Protein AF-A0A9P1EEI0-F1 (afdb_monomer)

Radius of gyration: 26.6 Å; Cα contacts (8 Å, |Δi|>4): 132; chains: 1; bounding box: 40×46×103 Å

Nearest PDB structures (foldseek):
  5kod-assembly1_A  TM=9.374E-01  e=2.666E-09  Arabidopsis thaliana
  5kod-assembly3_C  TM=9.471E-01  e=4.101E-09  Arabidopsis thaliana
  5kod-assembly2_B  TM=9.379E-01  e=3.626E-09  Arabidopsis thaliana
  7vka-assembly1_A  TM=9.488E-01  e=8.065E-09  Arabidopsis thaliana
  7vka-assembly2_B  TM=9.504E-01  e=1.097E-08  Arabidopsis thaliana

Secondary structure (DSSP, 8-state):
-------------HHHHHHHHHHHHHTHHHHHHHHHHHHHHHHTTSHHHHHHS--TT--SHHHHHHHSPP--HHHHHHHHHHHHHH---SSS-SS-EEEEEEEEEEETTEEEEEEEEHHHHHHHHHHHHHHHHHHTTTHHHHHHHHHSSS----PPPPP--

Organism: Cuscuta europaea (NCBI:txid41803)

Structure (mmCIF, N/CA/C/O backbone):
data_AF-A0A9P1EEI0-F1
#
_entry.id   AF-A0A9P1EEI0-F1
#
loop_
_atom_site.group_PDB
_atom_site.id
_atom_site.type_symbol
_atom_site.label_atom_id
_atom_site.label_alt_id
_atom_site.label_comp_id
_atom_site.label_asym_id
_atom_site.label_entity_id
_atom_site.label_seq_id
_atom_site.pdbx_PDB_ins_code
_atom_site.Cartn_x
_atom_site.Cartn_y
_atom_site.Cartn_z
_atom_site.occupancy
_atom_site.B_iso_or_equiv
_atom_site.auth_seq_id
_atom_site.auth_comp_id
_atom_site.auth_asym_id
_atom_site.auth_atom_id
_atom_site.pdbx_PDB_model_num
ATOM 1 N N . MET A 1 1 ? 23.169 25.741 35.918 1.00 37.62 1 MET A N 1
ATOM 2 C CA . MET A 1 1 ? 21.778 25.354 35.608 1.00 37.62 1 MET A CA 1
ATOM 3 C C . MET A 1 1 ? 21.751 24.707 34.231 1.00 37.62 1 MET A C 1
ATOM 5 O O . MET A 1 1 ? 21.728 25.419 33.239 1.00 37.62 1 MET A O 1
ATOM 9 N N . LEU A 1 2 ? 21.849 23.378 34.159 1.00 36.69 2 LEU A N 1
ATOM 10 C CA . LEU A 1 2 ? 21.590 22.645 32.918 1.00 36.69 2 LEU A CA 1
ATOM 11 C C . LEU A 1 2 ? 20.156 22.126 32.995 1.00 36.69 2 LEU A C 1
ATOM 13 O O . LEU A 1 2 ? 19.858 21.236 33.791 1.00 36.69 2 LEU A O 1
ATOM 17 N N . GLY A 1 3 ? 19.274 22.744 32.209 1.00 36.00 3 GLY A N 1
ATOM 18 C CA . GLY A 1 3 ? 17.897 22.304 32.039 1.00 36.00 3 GLY A CA 1
ATOM 19 C C . GLY A 1 3 ? 17.878 20.882 31.492 1.00 36.00 3 GLY A C 1
ATOM 20 O O . GLY A 1 3 ? 18.440 20.604 30.431 1.00 36.00 3 GLY A O 1
ATOM 21 N N . LYS A 1 4 ? 17.250 19.979 32.244 1.00 44.56 4 LYS A N 1
ATOM 22 C CA . LYS A 1 4 ? 16.905 18.646 31.767 1.00 44.56 4 LYS A CA 1
ATOM 23 C C . LYS A 1 4 ? 15.974 18.829 30.568 1.00 44.56 4 LYS A C 1
ATOM 25 O O . LYS A 1 4 ? 14.894 19.391 30.712 1.00 44.56 4 LYS A O 1
ATOM 30 N N . LYS A 1 5 ? 16.406 18.383 29.387 1.00 44.31 5 LYS A N 1
ATOM 31 C CA . LYS A 1 5 ? 15.491 18.123 28.276 1.00 44.31 5 LYS A CA 1
ATOM 32 C C . LYS A 1 5 ? 14.621 16.955 28.716 1.00 44.31 5 LYS A C 1
ATOM 34 O O . LYS A 1 5 ? 15.107 15.829 28.798 1.00 44.31 5 LYS A O 1
ATOM 39 N N . GLU A 1 6 ? 13.381 17.241 29.086 1.00 42.75 6 GLU A N 1
ATOM 40 C CA . GLU A 1 6 ? 12.391 16.200 29.307 1.00 42.75 6 GLU A CA 1
ATOM 41 C C . GLU A 1 6 ? 12.184 15.458 27.987 1.00 42.75 6 GLU A C 1
ATOM 43 O O . GLU A 1 6 ? 11.873 16.037 26.946 1.00 42.75 6 GLU A O 1
ATOM 48 N N . ASN A 1 7 ? 12.479 14.164 28.039 1.00 39.84 7 ASN A N 1
ATOM 49 C CA . ASN A 1 7 ? 12.256 13.211 26.972 1.00 39.84 7 ASN A CA 1
ATOM 50 C C . ASN A 1 7 ? 10.746 13.174 26.707 1.00 39.84 7 ASN A C 1
ATOM 52 O O . ASN A 1 7 ? 9.990 12.676 27.539 1.00 39.84 7 ASN A O 1
ATOM 56 N N . GLY A 1 8 ? 10.311 13.708 25.566 1.00 38.62 8 GLY A N 1
ATOM 57 C CA . GLY A 1 8 ? 8.928 13.636 25.101 1.00 38.62 8 GLY A CA 1
ATOM 58 C C . GLY A 1 8 ? 8.554 12.215 24.687 1.00 38.62 8 GLY A C 1
ATOM 59 O O . GLY A 1 8 ? 8.391 11.933 23.505 1.00 38.62 8 GLY A O 1
ATOM 60 N N . PHE A 1 9 ? 8.437 11.305 25.652 1.00 43.56 9 PHE A N 1
ATOM 61 C CA . PHE A 1 9 ? 7.646 10.098 25.475 1.00 43.56 9 PHE A CA 1
ATOM 62 C C . PHE A 1 9 ? 6.188 10.527 25.626 1.00 43.56 9 PHE A C 1
ATOM 64 O O . PHE A 1 9 ? 5.709 10.708 26.745 1.00 43.56 9 PHE A O 1
ATOM 71 N N . SER A 1 10 ? 5.502 10.785 24.508 1.00 57.31 10 SER A N 1
ATOM 72 C CA . SER A 1 10 ? 4.066 11.038 24.559 1.00 57.31 10 SER A CA 1
ATOM 73 C C . SER A 1 10 ? 3.391 9.809 25.162 1.00 57.31 10 SER A C 1
ATOM 75 O O . SER A 1 10 ? 3.551 8.682 24.688 1.00 57.31 10 SER A O 1
ATOM 77 N N . THR A 1 11 ? 2.678 10.013 26.263 1.00 66.12 11 THR A N 1
ATOM 78 C CA . THR A 1 11 ? 1.865 8.970 26.878 1.00 66.12 11 THR A CA 1
ATOM 79 C C . THR A 1 11 ? 0.850 8.482 25.849 1.00 66.12 11 THR A C 1
ATOM 81 O O . THR A 1 11 ? 0.107 9.281 25.283 1.00 66.12 11 THR A O 1
ATOM 84 N N . LEU A 1 12 ? 0.842 7.175 25.571 1.00 76.31 12 LEU A N 1
ATOM 85 C CA . LEU A 1 12 ? -0.146 6.565 24.684 1.00 76.31 12 LEU A CA 1
ATOM 86 C C . LEU A 1 12 ? -1.536 6.732 25.304 1.00 76.31 12 LEU A C 1
ATOM 88 O O . LEU A 1 12 ? -1.821 6.123 26.334 1.00 76.31 12 LEU A O 1
ATOM 92 N N . ASN A 1 13 ? -2.392 7.527 24.668 1.00 88.81 13 ASN A N 1
ATOM 93 C CA . ASN A 1 13 ? -3.792 7.635 25.050 1.00 88.81 13 ASN A CA 1
ATOM 94 C C . ASN A 1 13 ? -4.570 6.439 24.481 1.00 88.81 13 ASN A C 1
ATOM 96 O O . ASN A 1 13 ? -4.882 6.389 23.294 1.00 88.81 13 ASN A O 1
ATOM 100 N N . GLN A 1 14 ? -4.815 5.432 25.320 1.00 91.25 14 GLN A N 1
ATOM 101 C CA . GLN A 1 14 ? -5.461 4.186 24.901 1.00 91.25 14 GLN A CA 1
ATOM 102 C C . GLN A 1 14 ? -6.914 4.396 24.464 1.00 91.25 14 GLN A C 1
ATOM 104 O O . GLN A 1 14 ? -7.347 3.743 23.517 1.00 91.25 14 GLN A O 1
ATOM 109 N N . GLU A 1 15 ? -7.644 5.294 25.131 1.00 92.50 15 GLU A N 1
ATOM 110 C CA . GLU A 1 15 ? -9.048 5.588 24.824 1.00 92.50 15 GLU A CA 1
ATOM 111 C C . GLU A 1 15 ? -9.173 6.222 23.441 1.00 92.50 15 GLU A C 1
ATOM 113 O O . GLU A 1 15 ? -9.912 5.709 22.609 1.00 92.50 15 GLU A O 1
ATOM 118 N N . GLU A 1 16 ? -8.352 7.231 23.144 1.00 93.56 16 GLU A N 1
ATOM 119 C CA . GLU A 1 16 ? -8.313 7.886 21.829 1.00 93.56 16 GLU A CA 1
ATOM 120 C C . GLU A 1 16 ? -7.975 6.902 20.699 1.00 93.56 16 GLU A C 1
ATOM 122 O O . GLU A 1 16 ? -8.619 6.908 19.653 1.00 93.56 16 GLU A O 1
ATOM 127 N N . ILE A 1 17 ? -7.014 5.995 20.916 1.00 94.94 17 ILE A N 1
ATOM 128 C CA . ILE A 1 17 ? -6.659 4.964 19.927 1.00 94.94 17 ILE A CA 1
ATOM 129 C C . ILE A 1 17 ? -7.832 3.999 19.682 1.00 94.94 17 ILE A C 1
ATOM 131 O O . ILE A 1 17 ? -8.068 3.586 18.543 1.00 94.94 17 ILE A O 1
ATOM 135 N N . ILE A 1 18 ? -8.545 3.599 20.741 1.00 95.06 18 ILE A N 1
ATOM 136 C CA . ILE A 1 18 ? -9.724 2.731 20.630 1.00 95.06 18 ILE A CA 1
ATOM 137 C C . ILE A 1 18 ? -10.837 3.470 19.886 1.00 95.06 18 ILE A C 1
ATOM 139 O O . ILE A 1 18 ? -11.397 2.911 18.948 1.00 95.06 18 ILE A O 1
ATOM 143 N N . GLU A 1 19 ? -11.123 4.719 20.250 1.00 95.25 19 GLU A N 1
ATOM 144 C CA . GLU A 1 19 ? -12.134 5.551 19.594 1.00 95.25 19 GLU A CA 1
ATOM 145 C C . GLU A 1 19 ? -11.831 5.774 18.110 1.00 95.25 19 GLU A C 1
ATOM 147 O O . GLU A 1 19 ? -12.734 5.644 17.278 1.00 95.25 19 GLU A O 1
ATOM 152 N N . GLU A 1 20 ? -10.570 6.045 17.756 1.00 94.88 20 GLU A N 1
ATOM 153 C CA . GLU A 1 20 ? -10.127 6.157 16.366 1.00 94.88 20 GLU A CA 1
ATOM 154 C C . GLU A 1 20 ? -10.369 4.844 15.612 1.00 94.88 20 GLU A C 1
ATOM 156 O O . GLU A 1 20 ? -10.989 4.847 14.547 1.00 94.88 20 GLU A O 1
ATOM 161 N N . PHE A 1 21 ? -9.947 3.706 16.176 1.00 95.56 21 PHE A N 1
ATOM 162 C CA . PHE A 1 21 ? -10.160 2.397 15.560 1.00 95.56 21 PHE A CA 1
ATOM 163 C C . PHE A 1 21 ? -11.653 2.091 15.364 1.00 95.56 21 PHE A C 1
ATOM 165 O O . PHE A 1 21 ? -12.066 1.735 14.261 1.00 95.56 21 PHE A O 1
ATOM 172 N N . GLU A 1 22 ? -12.474 2.276 16.399 1.00 95.81 22 GLU A N 1
ATOM 173 C CA . GLU A 1 22 ? -13.925 2.068 16.339 1.00 95.81 22 GLU A CA 1
ATOM 174 C C . GLU A 1 22 ? -14.558 2.960 15.266 1.00 95.81 22 GLU A C 1
ATOM 176 O O . GLU A 1 22 ? -15.313 2.480 14.419 1.00 95.81 22 GLU A O 1
ATOM 181 N N . SER A 1 23 ? -14.197 4.247 15.235 1.00 94.44 23 SER A N 1
ATOM 182 C CA . SER A 1 23 ? -14.666 5.204 14.228 1.00 94.44 23 SER A CA 1
ATOM 183 C C . SER A 1 23 ? -14.354 4.748 12.800 1.00 94.44 23 SER A C 1
ATOM 185 O O . SER A 1 23 ? -15.243 4.755 11.945 1.00 94.44 23 SER A O 1
ATOM 187 N N . LEU A 1 24 ? -13.128 4.275 12.548 1.00 94.00 24 LEU A N 1
ATOM 188 C CA . LEU A 1 24 ? -12.721 3.745 11.243 1.00 94.00 24 LEU A CA 1
ATOM 189 C C . LEU A 1 24 ? -13.501 2.482 10.847 1.00 94.00 24 LEU A C 1
ATOM 191 O O . LEU A 1 24 ? -13.739 2.259 9.661 1.00 94.00 24 LEU A O 1
ATOM 195 N N . THR A 1 25 ? -13.915 1.660 11.814 1.00 95.56 25 THR A N 1
ATOM 196 C CA . THR A 1 25 ? -14.650 0.412 11.541 1.00 95.56 25 THR A CA 1
ATOM 197 C C . THR A 1 25 ? -16.161 0.582 11.372 1.00 95.56 25 THR A C 1
ATOM 199 O O . THR A 1 25 ? -16.793 -0.291 10.778 1.00 95.56 25 THR A O 1
ATOM 202 N N . LYS A 1 26 ? -16.748 1.703 11.820 1.00 97.00 26 LYS A N 1
ATOM 203 C CA . LYS A 1 26 ? -18.197 1.975 11.696 1.00 97.00 26 LYS A CA 1
ATOM 204 C C . LYS A 1 26 ? -18.683 2.056 10.249 1.00 97.00 26 LYS A C 1
ATOM 206 O O . LYS A 1 26 ? -19.820 1.689 9.973 1.00 97.00 26 LYS A O 1
ATOM 211 N N . ASP A 1 27 ? -17.838 2.542 9.343 1.00 96.12 27 ASP A N 1
ATOM 212 C CA . ASP A 1 27 ? -18.148 2.659 7.917 1.00 96.12 27 ASP A CA 1
ATOM 213 C C . ASP A 1 27 ? -16.917 2.318 7.072 1.00 96.12 27 ASP A C 1
ATOM 215 O O . ASP A 1 27 ? -16.219 3.178 6.529 1.00 96.12 27 ASP A O 1
ATOM 219 N N . ALA A 1 28 ? -16.636 1.018 6.983 1.00 95.88 28 ALA A N 1
ATOM 220 C CA . ALA A 1 28 ? -15.505 0.514 6.217 1.00 95.88 28 ALA A CA 1
ATOM 221 C C . ALA A 1 28 ? -15.625 0.819 4.713 1.00 95.88 28 ALA A C 1
ATOM 223 O O . ALA A 1 28 ? -14.601 0.979 4.051 1.00 95.88 28 ALA A O 1
ATOM 224 N N . GLY A 1 29 ? -16.847 0.914 4.172 1.00 96.12 29 GLY A N 1
ATOM 225 C CA . GLY A 1 29 ? -17.082 1.204 2.756 1.00 96.12 29 GLY A CA 1
ATOM 226 C C . GLY A 1 29 ? -16.565 2.588 2.382 1.00 96.12 29 GLY A C 1
ATOM 227 O O . GLY A 1 29 ? -15.675 2.707 1.538 1.00 96.12 29 GLY A O 1
ATOM 228 N N . ARG A 1 30 ? -17.035 3.620 3.094 1.00 96.38 30 ARG A N 1
ATOM 229 C CA . ARG A 1 30 ? -16.577 5.001 2.896 1.00 96.38 30 ARG A CA 1
ATOM 230 C C . ARG A 1 30 ? -15.068 5.138 3.098 1.00 96.38 30 ARG A C 1
ATOM 232 O O . ARG A 1 30 ? -14.391 5.766 2.287 1.00 96.38 30 ARG A O 1
ATOM 239 N N . VAL A 1 31 ? -14.522 4.522 4.151 1.00 96.31 31 VAL A N 1
ATOM 240 C CA . VAL A 1 31 ? -13.079 4.575 4.445 1.00 96.31 31 VAL A CA 1
ATOM 241 C C . VAL A 1 31 ? -12.251 3.954 3.313 1.00 96.31 31 VAL A C 1
ATOM 243 O O . VAL A 1 31 ? -11.230 4.519 2.920 1.00 96.31 31 VAL A O 1
ATOM 246 N N . GLN A 1 32 ? -12.676 2.819 2.749 1.00 97.06 32 GLN A N 1
ATOM 247 C CA . GLN A 1 32 ? -11.966 2.184 1.633 1.00 97.06 32 GLN A CA 1
ATOM 248 C C . GLN A 1 32 ? -12.018 3.026 0.352 1.00 97.06 32 GLN A C 1
ATOM 250 O O . GLN A 1 32 ? -11.005 3.134 -0.341 1.00 97.06 32 GLN A O 1
ATOM 255 N N . GLU A 1 33 ? -13.151 3.667 0.052 1.00 97.25 33 GLU A N 1
ATOM 256 C CA . GLU A 1 33 ? -13.270 4.574 -1.097 1.00 97.25 33 GLU A CA 1
ATOM 257 C C . GLU A 1 33 ? -12.344 5.793 -0.969 1.00 97.25 33 GLU A C 1
ATOM 259 O O . GLU A 1 33 ? -11.631 6.142 -1.916 1.00 97.25 33 GLU A O 1
ATOM 264 N N . GLU A 1 34 ? -12.289 6.407 0.216 1.00 96.81 34 GLU A N 1
ATOM 265 C CA . GLU A 1 34 ? -11.384 7.524 0.512 1.00 96.81 34 GLU A CA 1
ATOM 266 C C . GLU A 1 34 ? -9.911 7.110 0.390 1.00 96.81 34 GLU A C 1
ATOM 268 O O . GLU A 1 34 ? -9.106 7.829 -0.214 1.00 96.81 34 GLU A O 1
ATOM 273 N N . ILE A 1 35 ? -9.554 5.929 0.910 1.00 96.69 35 ILE A N 1
ATOM 274 C CA . ILE A 1 35 ? -8.200 5.376 0.808 1.00 96.69 35 ILE A CA 1
ATOM 275 C C . ILE A 1 35 ? -7.826 5.119 -0.651 1.00 96.69 35 ILE A C 1
ATOM 277 O O . ILE A 1 35 ? -6.739 5.526 -1.067 1.00 96.69 35 ILE A O 1
ATOM 281 N N . LEU A 1 36 ? -8.700 4.486 -1.439 1.00 98.25 36 LEU A N 1
ATOM 282 C CA . LEU A 1 36 ? -8.443 4.230 -2.855 1.00 98.25 36 LEU A CA 1
ATOM 283 C C . LEU A 1 36 ? -8.208 5.540 -3.607 1.00 98.25 36 LEU A C 1
ATOM 285 O O . LEU A 1 36 ? -7.190 5.688 -4.284 1.00 98.25 36 LEU A O 1
ATOM 289 N N . LYS A 1 37 ? -9.107 6.515 -3.441 1.00 98.19 37 LYS A N 1
ATOM 290 C CA . LYS A 1 37 ? -8.993 7.823 -4.092 1.00 98.19 37 LYS A CA 1
ATOM 291 C C . LYS A 1 37 ? -7.681 8.515 -3.731 1.00 98.19 37 LYS A C 1
ATOM 293 O O . LYS A 1 37 ? -7.008 9.050 -4.612 1.00 98.19 37 LYS A O 1
ATOM 298 N N . ARG A 1 38 ? -7.285 8.469 -2.455 1.00 97.69 38 ARG A N 1
ATOM 299 C CA . ARG A 1 38 ? -6.004 9.007 -1.981 1.00 97.69 38 ARG A CA 1
ATOM 300 C C . ARG A 1 38 ? -4.814 8.291 -2.623 1.00 97.69 38 ARG A C 1
ATOM 302 O O . ARG A 1 38 ? -3.929 8.967 -3.135 1.00 97.69 38 ARG A O 1
ATOM 309 N N . ILE A 1 39 ? -4.803 6.955 -2.637 1.00 97.38 39 ILE A N 1
ATOM 310 C CA . ILE A 1 39 ? -3.733 6.160 -3.261 1.00 97.38 39 ILE A CA 1
ATOM 311 C C . ILE A 1 39 ? -3.596 6.533 -4.737 1.00 97.38 39 ILE A C 1
ATOM 313 O O . ILE A 1 39 ? -2.491 6.814 -5.194 1.00 97.38 39 ILE A O 1
ATOM 317 N N . LEU A 1 40 ? -4.698 6.578 -5.485 1.00 97.94 40 LEU A N 1
ATOM 318 C CA . LEU A 1 40 ? -4.655 6.908 -6.908 1.00 97.94 40 LEU A CA 1
ATOM 319 C C . LEU A 1 40 ? -4.208 8.352 -7.139 1.00 97.94 40 LEU A C 1
ATOM 321 O O . LEU A 1 40 ? -3.381 8.591 -8.011 1.00 97.94 40 LEU A O 1
ATOM 325 N N . GLN A 1 41 ? -4.685 9.303 -6.334 1.00 97.69 41 GLN A N 1
ATOM 326 C CA . GLN A 1 41 ? -4.295 10.707 -6.452 1.00 97.69 41 GLN A CA 1
ATOM 327 C C . GLN A 1 41 ? -2.806 10.926 -6.165 1.00 97.69 41 GLN A C 1
ATOM 329 O O . GLN A 1 41 ? -2.147 11.650 -6.910 1.00 97.69 41 GLN A O 1
ATOM 334 N N . GLU A 1 42 ? -2.277 10.316 -5.102 1.00 96.81 42 GLU A N 1
ATOM 335 C CA . GLU A 1 42 ? -0.862 10.425 -4.729 1.00 96.81 42 GLU A CA 1
ATOM 336 C C . GLU A 1 42 ? 0.046 9.764 -5.778 1.00 96.81 42 GLU A C 1
ATOM 338 O O . GLU A 1 42 ? 1.134 10.262 -6.051 1.00 96.81 42 GLU A O 1
ATOM 343 N N . ASN A 1 43 ? -0.405 8.671 -6.402 1.00 96.75 43 ASN A N 1
ATOM 344 C CA . ASN A 1 43 ? 0.424 7.848 -7.284 1.00 96.75 43 ASN A CA 1
ATOM 345 C C . ASN A 1 43 ? 0.135 8.038 -8.780 1.00 96.75 43 ASN A C 1
ATOM 347 O O . ASN A 1 43 ? 0.741 7.352 -9.602 1.00 96.75 43 ASN A O 1
ATOM 351 N N . LYS A 1 44 ? -0.755 8.956 -9.170 1.00 95.88 44 LYS A N 1
ATOM 352 C CA . LYS A 1 44 ? -1.200 9.124 -10.569 1.00 95.88 44 LYS A CA 1
ATOM 353 C C . LYS A 1 44 ? -0.065 9.350 -11.575 1.00 95.88 44 LYS A C 1
ATOM 355 O O . LYS A 1 44 ? -0.214 8.985 -12.735 1.00 95.88 44 LYS A O 1
ATOM 360 N N . GLU A 1 45 ? 1.056 9.920 -11.129 1.00 94.81 45 GLU A N 1
ATOM 361 C CA . GLU A 1 45 ? 2.228 10.210 -11.968 1.00 94.81 45 GLU A CA 1
ATOM 362 C C . GLU A 1 45 ? 3.276 9.090 -11.983 1.00 94.81 45 GLU A C 1
ATOM 364 O O . GLU A 1 45 ? 4.284 9.197 -12.682 1.00 94.81 45 GLU A O 1
ATOM 369 N N . THR A 1 46 ? 3.054 8.016 -11.225 1.00 96.06 46 THR A N 1
ATOM 370 C CA . THR A 1 46 ? 3.976 6.880 -11.185 1.00 96.06 46 THR A CA 1
ATOM 371 C C . THR A 1 46 ? 4.015 6.152 -12.522 1.00 96.06 4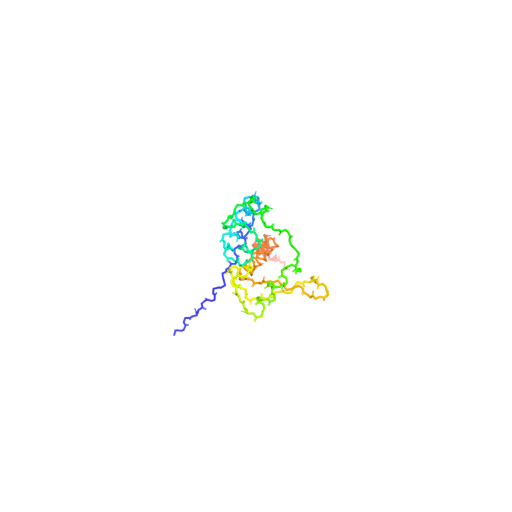6 THR A C 1
ATOM 373 O O . THR A 1 46 ? 3.018 6.089 -13.250 1.00 96.06 46 THR A O 1
ATOM 376 N N . GLU A 1 47 ? 5.174 5.579 -12.844 1.00 95.06 47 GLU A N 1
ATOM 377 C CA . GLU A 1 47 ? 5.382 4.851 -14.097 1.00 95.06 47 GLU A CA 1
ATOM 378 C C . GLU A 1 47 ? 4.318 3.771 -14.311 1.00 95.06 47 GLU A C 1
ATOM 380 O O . GLU A 1 47 ? 3.735 3.682 -15.392 1.00 95.06 47 GLU A O 1
ATOM 385 N N . TYR A 1 48 ? 4.027 2.987 -13.271 1.00 96.38 48 TYR A N 1
ATOM 386 C CA . TYR A 1 48 ? 3.070 1.893 -13.351 1.00 96.38 48 TYR A CA 1
ATOM 387 C C . TYR A 1 48 ? 1.657 2.388 -13.685 1.00 96.38 48 TYR A C 1
ATOM 389 O O . TYR A 1 48 ? 1.075 1.943 -14.676 1.00 96.38 48 TYR A O 1
ATOM 397 N N . LEU A 1 49 ? 1.122 3.366 -12.943 1.00 96.44 49 LEU A N 1
ATOM 398 C CA . LEU A 1 49 ? -0.236 3.857 -13.205 1.00 96.44 49 LEU A CA 1
ATOM 399 C C . LEU A 1 49 ? -0.348 4.576 -14.556 1.00 96.44 49 LEU A C 1
ATOM 401 O O . LEU A 1 49 ? -1.344 4.392 -15.261 1.00 96.44 49 LEU A O 1
ATOM 405 N N . ARG A 1 50 ? 0.673 5.346 -14.953 1.00 94.38 50 ARG A N 1
ATOM 406 C CA . ARG A 1 50 ? 0.673 6.067 -16.235 1.00 94.38 50 ARG A CA 1
ATOM 407 C C . ARG A 1 50 ? 0.804 5.152 -17.441 1.00 94.38 50 ARG A C 1
ATOM 409 O O . ARG A 1 50 ? 0.130 5.372 -18.441 1.00 94.38 50 ARG A O 1
ATOM 416 N N . GLN A 1 51 ? 1.705 4.175 -17.379 1.00 92.00 51 GLN A N 1
ATOM 417 C CA . GLN A 1 51 ? 2.073 3.382 -18.551 1.00 92.00 51 GLN A CA 1
ATOM 418 C C . GLN A 1 51 ? 1.314 2.060 -18.649 1.00 92.00 51 GLN A C 1
ATOM 420 O O . GLN A 1 51 ? 1.177 1.534 -19.751 1.00 92.00 51 GLN A O 1
ATOM 425 N N . LYS A 1 52 ? 0.847 1.494 -17.526 1.00 94.06 52 LYS A N 1
ATOM 426 C CA . LYS A 1 52 ? 0.199 0.171 -17.506 1.00 94.06 52 LYS A CA 1
ATOM 427 C C . LYS A 1 52 ? -1.296 0.209 -17.240 1.00 94.06 52 LYS A C 1
ATOM 429 O O . LYS A 1 52 ? -2.000 -0.648 -17.759 1.00 94.06 52 LYS A O 1
ATOM 434 N N . CYS A 1 53 ? -1.782 1.174 -16.466 1.00 93.69 53 CYS A N 1
ATOM 435 C CA . CYS A 1 53 ? -3.151 1.123 -15.958 1.00 93.69 53 CYS A CA 1
ATOM 436 C C . CYS A 1 53 ? -4.162 1.985 -16.715 1.00 93.69 53 CYS A C 1
ATOM 438 O O . CYS A 1 53 ? -5.309 1.997 -16.309 1.00 93.69 53 CYS A O 1
ATOM 440 N N . GLY A 1 54 ? -3.790 2.762 -17.740 1.00 92.94 54 GLY A N 1
ATOM 441 C CA . GLY A 1 54 ? -4.753 3.534 -18.555 1.00 92.94 54 GLY A CA 1
ATOM 442 C C . GLY A 1 54 ? -5.690 4.477 -17.773 1.00 92.94 54 GLY A C 1
ATOM 443 O O . GLY A 1 54 ? -6.754 4.868 -18.264 1.00 92.94 54 GLY A O 1
ATOM 444 N N . LEU A 1 55 ? -5.326 4.842 -16.539 1.00 95.00 55 LEU A N 1
ATOM 445 C CA . LEU A 1 55 ? -6.171 5.657 -15.666 1.00 95.00 55 LEU A CA 1
ATOM 446 C C . LEU A 1 55 ? -6.256 7.103 -16.149 1.00 95.00 55 LEU A C 1
ATOM 448 O O . LEU A 1 55 ? -7.278 7.749 -15.931 1.00 95.00 55 LEU A O 1
ATOM 452 N N . ASN A 1 56 ? -5.219 7.606 -16.825 1.00 92.81 56 ASN A N 1
ATOM 453 C CA . ASN A 1 56 ? -5.147 8.982 -17.329 1.00 92.81 56 ASN A CA 1
ATOM 454 C C . ASN A 1 56 ? -5.473 10.026 -16.241 1.00 92.81 56 ASN A C 1
ATOM 456 O O . ASN A 1 56 ? -6.191 10.991 -16.482 1.00 92.81 56 ASN A O 1
ATOM 460 N N . GLY A 1 57 ? -4.988 9.796 -15.016 1.00 92.56 57 GLY A N 1
ATOM 461 C CA . GLY A 1 57 ? -5.216 10.678 -13.868 1.00 92.56 57 GLY A CA 1
ATOM 462 C C . GLY A 1 57 ? -6.574 10.529 -13.173 1.00 92.56 57 GLY A C 1
ATOM 463 O O . GLY A 1 57 ? -6.812 11.231 -12.193 1.00 92.56 57 GLY A O 1
ATOM 464 N N . ARG A 1 58 ? -7.452 9.625 -13.630 1.00 96.50 58 ARG A N 1
ATOM 465 C CA . ARG A 1 58 ? -8.711 9.300 -12.940 1.00 96.50 58 ARG A CA 1
ATOM 466 C C . ARG A 1 58 ? -8.444 8.586 -11.617 1.00 96.50 58 ARG A C 1
ATOM 468 O O . ARG A 1 58 ? -7.525 7.774 -11.513 1.00 96.50 58 ARG A O 1
ATOM 475 N N . THR A 1 59 ? -9.263 8.895 -10.617 1.00 96.94 59 THR A N 1
ATOM 476 C CA . THR A 1 59 ? -9.109 8.416 -9.231 1.00 96.94 59 THR A CA 1
ATOM 477 C C . THR A 1 59 ? -10.395 7.827 -8.652 1.00 96.94 59 THR A C 1
ATOM 479 O O . THR A 1 59 ? -10.458 7.539 -7.459 1.00 96.94 59 THR A O 1
ATOM 482 N N . ASP A 1 60 ? -11.425 7.650 -9.481 1.00 96.06 60 ASP A N 1
ATOM 483 C CA . ASP A 1 60 ? -12.690 7.029 -9.100 1.00 96.06 60 ASP A CA 1
ATOM 484 C C . ASP A 1 60 ? -12.623 5.494 -9.135 1.00 96.06 60 ASP A C 1
ATOM 486 O O . ASP A 1 60 ? -11.850 4.885 -9.881 1.00 96.06 60 ASP A O 1
ATOM 490 N N . LEU A 1 61 ? -13.475 4.875 -8.314 1.00 96.62 61 LEU A N 1
ATOM 491 C CA . LEU A 1 61 ? -13.562 3.425 -8.142 1.00 96.62 61 LEU A CA 1
ATOM 492 C C . LEU A 1 61 ? -13.869 2.685 -9.450 1.00 96.62 61 LEU A C 1
ATOM 494 O O . LEU A 1 61 ? -13.303 1.623 -9.707 1.00 96.62 61 LEU A O 1
ATOM 498 N N . GLU A 1 62 ? -14.756 3.231 -10.277 1.00 97.50 62 GLU A N 1
ATOM 499 C CA . GLU A 1 62 ? -15.209 2.562 -11.497 1.00 97.50 62 GLU A CA 1
ATOM 500 C C . GLU A 1 62 ? -14.100 2.529 -12.553 1.00 97.50 62 GLU A C 1
ATOM 502 O O . GLU A 1 62 ? -13.802 1.475 -13.118 1.00 97.50 62 GLU A O 1
ATOM 507 N N . SER A 1 63 ? -13.381 3.639 -12.731 1.00 97.62 63 SER A N 1
ATOM 508 C CA . SER A 1 63 ? -12.184 3.676 -13.571 1.00 97.62 63 SER A CA 1
ATOM 509 C C . SER A 1 63 ? -11.086 2.751 -13.044 1.00 97.62 63 SER A C 1
ATOM 511 O O . SER A 1 63 ? -10.445 2.067 -13.841 1.00 97.62 63 SER A O 1
ATOM 513 N N . PHE A 1 64 ? -10.887 2.675 -11.723 1.00 98.00 64 PHE A N 1
ATOM 514 C CA . PHE A 1 64 ? -9.928 1.747 -11.117 1.00 98.00 64 PHE A CA 1
ATOM 515 C C . PHE A 1 64 ? -10.231 0.289 -11.473 1.00 98.00 64 PHE A C 1
ATOM 517 O O . PHE A 1 64 ? -9.352 -0.397 -11.993 1.00 98.00 64 PHE A O 1
ATOM 524 N N . LYS A 1 65 ? -11.475 -0.162 -11.260 1.00 97.38 65 LYS A N 1
ATOM 525 C CA . LYS A 1 65 ? -11.899 -1.545 -11.538 1.00 97.38 65 LYS A CA 1
ATOM 526 C C . LYS A 1 65 ? -11.726 -1.938 -13.004 1.00 97.38 65 LYS A C 1
ATOM 528 O O . LYS A 1 65 ? -11.396 -3.084 -13.287 1.00 97.38 65 LYS A O 1
ATOM 533 N N . VAL A 1 66 ? -11.9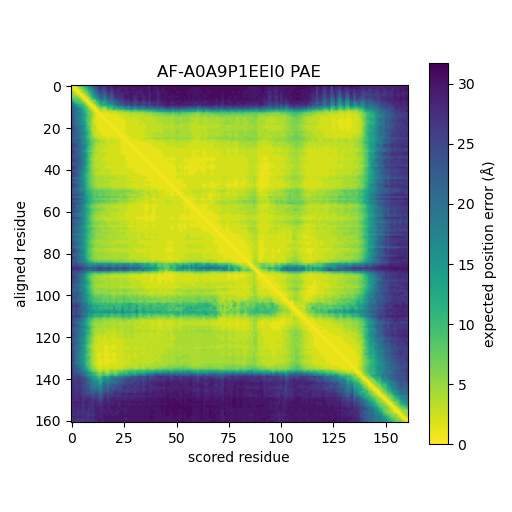81 -1.009 -13.925 1.00 97.44 66 VAL A N 1
ATOM 534 C CA . VAL A 1 66 ? -11.892 -1.276 -15.368 1.00 97.44 66 VAL A CA 1
ATOM 535 C C . VAL A 1 66 ? -10.447 -1.246 -15.864 1.00 97.44 66 VAL A C 1
ATOM 537 O O . VAL A 1 66 ? -10.090 -2.024 -16.745 1.00 97.44 66 VAL A O 1
ATOM 540 N N . CYS A 1 67 ? -9.621 -0.338 -15.341 1.00 97.44 67 CYS A N 1
ATOM 541 C CA . CYS A 1 67 ? -8.345 -0.008 -15.974 1.00 97.44 67 CYS A CA 1
ATOM 542 C C . CYS A 1 67 ? -7.121 -0.626 -15.268 1.00 97.44 67 CYS A C 1
ATOM 544 O O . CYS A 1 67 ? -6.105 -0.874 -15.919 1.00 97.44 67 CYS A O 1
ATOM 546 N N . VAL A 1 68 ? -7.188 -0.895 -13.957 1.00 97.25 68 VAL A N 1
ATOM 547 C CA . VAL A 1 68 ? -6.068 -1.490 -13.207 1.00 97.25 68 VAL A CA 1
ATOM 548 C C . VAL A 1 68 ? -6.172 -3.020 -13.232 1.00 97.25 68 VAL A C 1
ATOM 550 O O . VAL A 1 68 ? -7.123 -3.570 -12.677 1.00 97.25 68 VAL A O 1
ATOM 553 N N . PRO A 1 69 ? -5.209 -3.739 -13.839 1.00 96.75 69 PRO A N 1
ATOM 554 C CA . PRO A 1 69 ? -5.261 -5.194 -13.903 1.00 96.75 69 PRO A CA 1
ATOM 555 C C . PRO A 1 69 ? -4.974 -5.830 -12.538 1.00 96.75 69 PRO A C 1
ATOM 557 O O . PRO A 1 69 ? -4.161 -5.336 -11.755 1.00 96.75 69 PRO A O 1
ATOM 560 N N . LEU A 1 70 ? -5.584 -6.990 -12.288 1.00 96.88 70 LEU A N 1
ATOM 561 C CA . LEU A 1 70 ? -5.144 -7.878 -11.215 1.00 96.88 70 LEU A CA 1
ATOM 562 C C . LEU A 1 70 ? -3.805 -8.507 -11.612 1.00 96.88 70 LEU A C 1
ATOM 564 O O . LEU A 1 70 ? -3.694 -9.108 -12.679 1.00 96.88 70 LEU A O 1
ATOM 568 N N . VAL A 1 71 ? -2.801 -8.369 -10.750 1.00 96.19 71 VAL A N 1
ATOM 569 C CA . VAL A 1 71 ? -1.428 -8.829 -11.003 1.00 96.19 71 VAL A CA 1
ATOM 570 C C . VAL A 1 71 ? -0.914 -9.7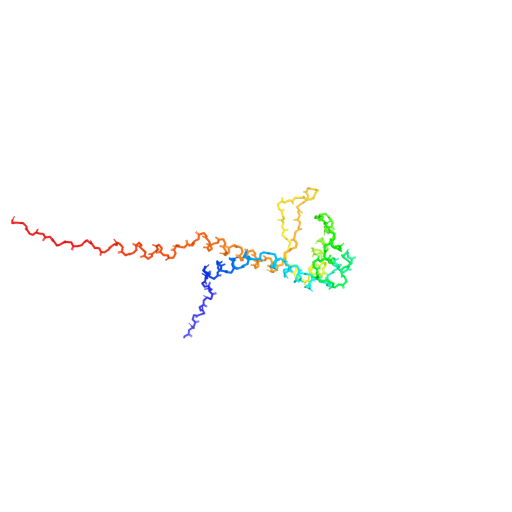04 -9.869 1.00 96.19 71 VAL A C 1
ATOM 572 O O . VAL A 1 71 ? -1.356 -9.596 -8.723 1.00 96.19 71 VAL A O 1
ATOM 575 N N . VAL A 1 72 ? 0.059 -10.558 -10.178 1.00 94.56 72 VAL A N 1
ATOM 576 C CA . VAL A 1 72 ? 0.824 -11.319 -9.186 1.00 94.56 72 VAL A CA 1
ATOM 577 C C . VAL A 1 72 ? 2.203 -10.694 -8.971 1.00 94.56 72 VAL A C 1
ATOM 579 O O . VAL A 1 72 ? 2.679 -9.886 -9.762 1.00 94.56 72 VAL A O 1
ATOM 582 N N . HIS A 1 73 ? 2.893 -11.093 -7.897 1.00 94.25 73 HIS A N 1
ATOM 583 C CA . HIS A 1 73 ? 4.216 -10.545 -7.550 1.00 94.25 73 HIS A CA 1
ATOM 584 C C . HIS A 1 73 ? 5.236 -10.637 -8.698 1.00 94.25 73 HIS A C 1
ATOM 586 O O . HIS A 1 73 ? 5.980 -9.687 -8.922 1.00 94.25 73 HIS A O 1
ATOM 592 N N . LYS A 1 74 ? 5.204 -11.729 -9.475 1.00 93.88 74 LYS A N 1
ATOM 593 C CA . LYS A 1 74 ? 6.073 -11.931 -10.646 1.00 93.88 74 LYS A CA 1
ATOM 594 C C . LYS A 1 74 ? 5.930 -10.815 -11.689 1.00 93.88 74 LYS A C 1
ATOM 596 O O . LYS A 1 74 ? 6.924 -10.416 -12.285 1.00 93.88 74 LYS A O 1
ATOM 601 N N . ASP A 1 75 ? 4.723 -10.288 -11.885 1.00 95.38 75 ASP A N 1
ATOM 602 C CA . ASP A 1 75 ? 4.470 -9.216 -12.856 1.00 95.38 75 ASP A CA 1
ATOM 603 C C . ASP A 1 75 ? 5.091 -7.883 -12.403 1.00 95.38 75 ASP A C 1
ATOM 605 O O . ASP A 1 75 ? 5.388 -7.012 -13.220 1.00 95.38 75 ASP A O 1
ATOM 609 N N . LEU A 1 76 ? 5.305 -7.729 -11.091 1.00 95.06 76 LEU A N 1
ATOM 610 C CA . LEU A 1 76 ? 5.880 -6.538 -10.468 1.00 95.06 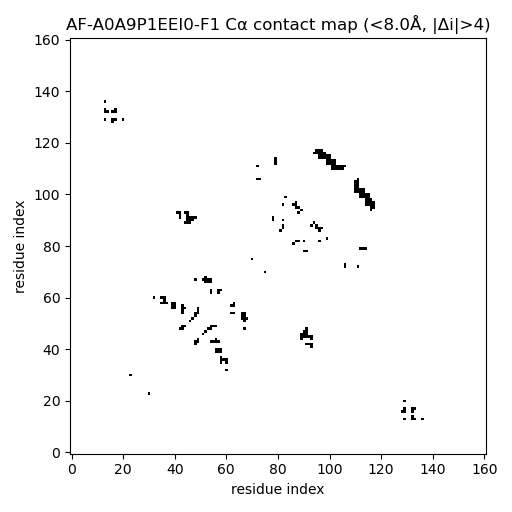76 LEU A CA 1
ATOM 611 C C . LEU A 1 76 ? 7.397 -6.637 -10.251 1.00 95.06 76 LEU A C 1
ATOM 613 O O . LEU A 1 76 ? 8.048 -5.620 -10.015 1.00 95.06 76 LEU A O 1
ATOM 617 N N . GLU A 1 77 ? 7.972 -7.835 -10.351 1.00 93.69 77 GLU A N 1
ATOM 618 C CA . GLU A 1 77 ? 9.390 -8.112 -10.096 1.00 93.69 77 GLU A CA 1
ATOM 619 C C . GLU A 1 77 ? 10.349 -7.205 -10.900 1.00 93.69 77 GLU A C 1
ATOM 621 O O . GLU A 1 77 ? 11.271 -6.660 -10.289 1.00 93.69 77 GLU A O 1
ATOM 626 N N . PRO A 1 78 ? 10.114 -6.905 -12.199 1.00 93.56 78 PRO A N 1
ATOM 627 C CA . PRO A 1 78 ? 10.972 -5.982 -12.950 1.00 93.56 78 PRO A CA 1
ATOM 628 C C . PRO A 1 78 ? 10.991 -4.556 -12.383 1.00 93.56 78 PRO A C 1
ATOM 630 O O . PRO A 1 78 ? 12.019 -3.881 -12.412 1.00 93.56 78 PRO A O 1
ATOM 633 N N . TYR A 1 79 ? 9.863 -4.085 -11.849 1.00 95.06 79 TYR A N 1
ATOM 634 C CA . TYR A 1 79 ? 9.766 -2.766 -11.226 1.00 95.06 79 TYR A CA 1
ATOM 635 C C . TYR A 1 79 ? 10.464 -2.740 -9.869 1.00 95.06 79 TYR A C 1
ATOM 637 O O . TYR A 1 79 ? 11.193 -1.799 -9.564 1.00 95.06 79 TYR A O 1
ATOM 645 N N . ILE A 1 80 ? 10.270 -3.792 -9.072 1.00 94.56 80 ILE A N 1
ATOM 646 C CA . ILE A 1 80 ? 10.882 -3.930 -7.747 1.00 94.56 80 ILE A CA 1
ATOM 647 C C . ILE A 1 80 ? 12.408 -4.016 -7.868 1.00 94.56 80 ILE A C 1
ATOM 649 O O . ILE A 1 80 ? 13.109 -3.349 -7.111 1.00 94.56 80 ILE A O 1
ATOM 653 N N . GLN A 1 81 ? 12.923 -4.760 -8.851 1.00 92.88 81 GLN A N 1
ATOM 654 C CA . GLN A 1 81 ? 14.362 -4.858 -9.096 1.00 92.88 81 GLN A CA 1
ATOM 655 C C . GLN A 1 81 ? 14.962 -3.500 -9.481 1.00 92.88 81 GLN A C 1
ATOM 657 O O . GLN A 1 81 ? 15.982 -3.099 -8.933 1.00 92.88 81 GLN A O 1
ATOM 662 N N . ARG A 1 82 ? 14.282 -2.723 -10.334 1.00 93.69 82 ARG A N 1
ATOM 663 C CA . ARG A 1 82 ? 14.723 -1.361 -10.682 1.00 93.69 82 ARG A CA 1
ATOM 664 C C . ARG A 1 82 ? 14.752 -0.415 -9.481 1.00 93.69 82 ARG A C 1
ATOM 666 O O . ARG A 1 82 ? 15.649 0.419 -9.400 1.00 93.69 82 ARG A O 1
ATOM 673 N N . ILE A 1 83 ? 13.799 -0.542 -8.556 1.00 94.00 83 ILE A N 1
ATOM 674 C CA . ILE A 1 83 ? 13.814 0.210 -7.290 1.00 94.00 83 ILE A CA 1
ATOM 675 C C . ILE A 1 83 ? 15.025 -0.202 -6.438 1.00 94.00 83 ILE A C 1
ATOM 677 O O . ILE A 1 83 ? 15.663 0.661 -5.839 1.00 94.00 83 ILE A O 1
ATOM 681 N N . ALA A 1 84 ? 15.359 -1.496 -6.399 1.00 91.19 84 ALA A N 1
ATOM 682 C CA . ALA A 1 84 ? 16.518 -2.010 -5.670 1.00 91.19 84 ALA A CA 1
ATOM 683 C C . ALA A 1 84 ? 17.849 -1.491 -6.244 1.00 91.19 84 ALA A C 1
ATOM 685 O O . ALA A 1 84 ? 18.717 -1.061 -5.489 1.00 91.19 84 ALA A O 1
ATOM 686 N N . ASP A 1 85 ? 17.983 -1.505 -7.572 1.00 90.19 85 ASP A N 1
ATOM 687 C CA . ASP A 1 85 ? 19.240 -1.209 -8.267 1.00 90.19 85 ASP A CA 1
ATOM 688 C C . ASP A 1 85 ? 19.520 0.297 -8.387 1.00 90.19 85 ASP A C 1
ATOM 690 O O . ASP A 1 85 ? 20.676 0.722 -8.397 1.00 90.19 85 ASP A O 1
ATOM 694 N N . HIS A 1 86 ? 18.472 1.118 -8.512 1.00 80.62 86 HIS A N 1
ATOM 695 C CA . HIS A 1 86 ? 18.596 2.540 -8.862 1.00 80.62 86 HIS A CA 1
ATOM 696 C C . HIS A 1 86 ? 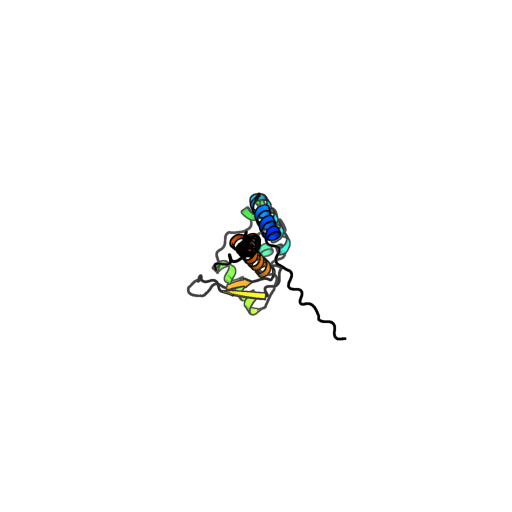17.982 3.494 -7.829 1.00 80.62 86 HIS A C 1
ATOM 698 O O . HIS A 1 86 ? 17.968 4.708 -8.040 1.00 80.62 86 HIS A O 1
ATOM 704 N N . GLY A 1 87 ? 17.481 2.969 -6.709 1.00 70.94 87 GLY A N 1
ATOM 705 C CA . GLY A 1 87 ? 16.828 3.759 -5.671 1.00 70.94 87 GLY A CA 1
ATOM 706 C C . GLY A 1 87 ? 15.427 4.249 -6.058 1.00 70.94 87 GLY A C 1
ATOM 707 O O . GLY A 1 87 ? 14.850 3.870 -7.081 1.00 70.94 87 GLY A O 1
ATOM 708 N N . SER A 1 88 ? 14.859 5.087 -5.185 1.00 64.62 88 SER A N 1
ATOM 709 C CA . SER A 1 88 ? 13.436 5.451 -5.141 1.00 64.62 88 SER A CA 1
ATOM 710 C C . SER A 1 88 ? 12.960 6.370 -6.278 1.00 64.62 88 SER A C 1
ATOM 712 O O . SER A 1 88 ? 12.515 7.499 -6.065 1.00 64.62 88 SER A O 1
ATOM 714 N N . SER A 1 89 ? 13.011 5.874 -7.505 1.00 68.62 89 SER A N 1
ATOM 715 C CA . SER A 1 89 ? 12.283 6.452 -8.630 1.00 68.62 89 SER A CA 1
ATOM 716 C C . SER A 1 89 ? 10.774 6.212 -8.466 1.00 68.62 89 SER A C 1
ATOM 718 O O . SER A 1 89 ? 10.356 5.221 -7.865 1.00 68.62 89 SER A O 1
ATOM 720 N N . HIS A 1 90 ? 9.951 7.131 -8.985 1.00 88.94 90 HIS A N 1
ATOM 721 C CA . HIS A 1 90 ? 8.482 7.121 -8.884 1.00 88.94 90 HIS A CA 1
ATOM 722 C C . HIS A 1 90 ? 7.871 6.018 -9.778 1.00 88.94 90 HIS A C 1
ATOM 724 O O . HIS A 1 90 ? 7.119 6.289 -10.713 1.00 88.94 90 HIS A O 1
ATOM 730 N N . ILE A 1 91 ? 8.262 4.761 -9.549 1.00 94.94 91 ILE A N 1
ATOM 731 C CA . ILE A 1 91 ? 7.921 3.611 -10.391 1.00 94.94 91 ILE A CA 1
ATOM 732 C C . ILE A 1 91 ? 6.571 3.024 -9.974 1.00 94.94 91 ILE A C 1
ATOM 734 O O . ILE A 1 91 ? 5.627 3.031 -10.762 1.00 94.94 91 ILE A O 1
ATOM 738 N N . LEU A 1 92 ? 6.488 2.508 -8.743 1.00 95.50 92 LEU A N 1
ATOM 739 C CA . LEU A 1 92 ? 5.277 1.890 -8.180 1.00 95.50 92 LEU A CA 1
ATOM 740 C C . LEU A 1 92 ? 4.553 2.808 -7.192 1.00 95.50 92 LEU A C 1
ATOM 742 O O . LEU A 1 92 ? 3.354 2.668 -6.981 1.00 95.50 92 LEU A O 1
ATOM 746 N N . THR A 1 93 ? 5.290 3.722 -6.567 1.00 95.06 93 THR A N 1
ATOM 747 C CA . THR A 1 93 ? 4.780 4.661 -5.571 1.00 95.06 93 THR A CA 1
ATOM 748 C C . THR A 1 93 ? 5.466 6.009 -5.745 1.00 95.06 93 THR A C 1
ATOM 750 O O . THR A 1 93 ? 6.622 6.069 -6.167 1.00 95.06 93 THR A O 1
ATOM 753 N N . ALA A 1 94 ? 4.750 7.090 -5.452 1.00 94.25 94 ALA A N 1
ATOM 754 C CA . ALA A 1 94 ? 5.303 8.436 -5.424 1.00 94.25 94 ALA A CA 1
ATOM 755 C C . ALA A 1 94 ? 6.097 8.710 -4.138 1.00 94.25 94 ALA A C 1
ATOM 757 O O . ALA A 1 94 ? 6.928 9.613 -4.100 1.00 94.25 94 ALA A O 1
ATOM 758 N N . LYS A 1 95 ? 5.847 7.939 -3.074 1.00 92.62 95 LYS A N 1
ATOM 759 C CA . LYS A 1 95 ? 6.561 8.096 -1.804 1.00 92.62 95 LYS A CA 1
ATOM 760 C C . LYS A 1 95 ? 7.921 7.405 -1.852 1.00 92.62 95 LYS A C 1
ATOM 762 O O . LYS A 1 95 ? 8.029 6.343 -2.467 1.00 92.62 95 LYS A O 1
ATOM 767 N N . PRO A 1 96 ? 8.934 7.942 -1.150 1.00 92.56 96 PRO A N 1
ATOM 768 C CA . PRO A 1 96 ? 10.231 7.299 -1.072 1.00 92.56 96 PRO A CA 1
ATOM 769 C C . PRO A 1 96 ? 10.154 5.859 -0.548 1.00 92.56 96 PRO A C 1
ATOM 771 O O . PRO A 1 96 ? 9.611 5.610 0.532 1.00 92.56 96 PRO A O 1
ATOM 774 N N . VAL A 1 97 ? 10.727 4.920 -1.299 1.00 93.56 97 VAL A N 1
ATOM 775 C CA . VAL A 1 97 ? 10.981 3.554 -0.830 1.00 93.56 97 VAL A CA 1
ATOM 776 C C . VAL A 1 97 ? 12.267 3.576 -0.012 1.00 93.56 97 VAL A C 1
ATOM 778 O O . VAL A 1 97 ? 13.345 3.818 -0.550 1.00 93.56 97 VAL A O 1
ATOM 781 N N . ILE A 1 98 ? 12.140 3.347 1.295 1.00 91.19 98 ILE A N 1
ATOM 782 C CA . ILE A 1 98 ? 13.248 3.439 2.260 1.00 91.19 98 ILE A CA 1
ATOM 783 C C . ILE A 1 98 ? 13.910 2.085 2.530 1.00 91.19 98 ILE A C 1
ATOM 785 O O . ILE A 1 98 ? 15.048 2.033 2.987 1.00 91.19 98 ILE A O 1
ATOM 789 N N . ALA A 1 99 ? 13.203 0.988 2.252 1.00 91.56 99 ALA A N 1
ATOM 790 C CA . ALA A 1 99 ? 13.713 -0.370 2.385 1.00 91.56 99 ALA A CA 1
ATOM 791 C C . ALA A 1 99 ? 12.938 -1.338 1.479 1.00 91.56 99 ALA A C 1
ATOM 793 O O . ALA A 1 99 ? 11.840 -1.035 1.006 1.00 91.56 99 ALA A O 1
ATOM 794 N N . LEU A 1 100 ? 13.491 -2.535 1.281 1.00 92.62 100 LEU A N 1
ATOM 795 C CA . LEU A 1 100 ? 12.772 -3.676 0.722 1.00 92.62 100 LEU A CA 1
ATOM 796 C C . LEU A 1 100 ? 12.563 -4.707 1.828 1.00 92.62 100 LEU A C 1
ATOM 798 O O . LEU A 1 100 ? 13.521 -5.241 2.383 1.00 92.62 100 LEU A O 1
ATOM 802 N N . SER A 1 101 ? 11.304 -4.979 2.153 1.00 91.25 101 SER A N 1
ATOM 803 C CA . SER A 1 101 ? 10.944 -6.013 3.122 1.00 91.25 101 SER A CA 1
ATOM 804 C C . SER A 1 101 ? 10.861 -7.382 2.447 1.00 91.25 101 SER A C 1
ATOM 806 O O . SER A 1 101 ? 10.462 -7.492 1.286 1.00 91.25 101 SER A O 1
ATOM 808 N N . LEU A 1 102 ? 11.251 -8.429 3.172 1.00 91.75 102 LEU A N 1
ATOM 809 C CA . LEU A 1 102 ? 11.157 -9.813 2.715 1.00 91.75 102 LEU A CA 1
ATOM 810 C C . LEU A 1 102 ? 9.848 -10.422 3.206 1.00 91.75 102 LEU A C 1
ATOM 812 O O . LEU A 1 102 ? 9.607 -10.510 4.409 1.00 91.75 102 LEU A O 1
ATOM 816 N N . SER A 1 103 ? 9.012 -10.878 2.276 1.00 90.19 103 SER A N 1
ATOM 817 C CA . SER A 1 103 ? 7.846 -11.685 2.633 1.00 90.19 103 SER A CA 1
ATOM 818 C C . SER A 1 103 ? 8.267 -13.128 2.944 1.00 90.19 103 SER A C 1
ATOM 820 O O . SER A 1 103 ? 9.218 -13.638 2.348 1.00 90.19 103 SER A O 1
ATOM 822 N N . SER A 1 104 ? 7.514 -13.827 3.800 1.00 88.31 104 SER A N 1
ATOM 823 C CA . SER A 1 104 ? 7.689 -15.273 4.031 1.00 88.31 104 SER A CA 1
ATOM 824 C C . SER A 1 104 ? 7.355 -16.130 2.801 1.00 88.31 104 SER A C 1
ATOM 826 O O . SER A 1 104 ? 7.797 -17.272 2.704 1.00 88.31 104 SER A O 1
ATOM 828 N N . GLY A 1 105 ? 6.590 -15.588 1.848 1.00 82.44 105 GLY A N 1
ATOM 829 C CA . GLY A 1 105 ? 6.273 -16.246 0.586 1.00 82.44 105 GLY A CA 1
ATOM 830 C C . GLY A 1 105 ? 7.404 -16.151 -0.440 1.00 82.44 105 GLY A C 1
ATOM 831 O O . GLY A 1 105 ? 8.178 -15.189 -0.462 1.00 82.44 105 GLY A O 1
ATOM 832 N N . THR A 1 106 ? 7.448 -17.127 -1.350 1.00 84.25 106 THR A N 1
ATOM 833 C CA . THR A 1 106 ? 8.430 -17.191 -2.441 1.00 84.25 106 THR A CA 1
ATOM 834 C C . THR A 1 106 ? 7.772 -17.089 -3.821 1.00 84.25 106 THR A C 1
ATOM 836 O O . THR A 1 106 ? 6.609 -17.452 -4.008 1.00 84.25 106 THR A O 1
ATOM 839 N N . THR A 1 107 ? 8.513 -16.563 -4.795 1.00 78.31 107 THR A N 1
ATOM 840 C CA . THR A 1 107 ? 8.217 -16.637 -6.232 1.00 78.31 107 THR A CA 1
ATOM 841 C C . THR A 1 107 ? 9.346 -17.446 -6.861 1.00 78.31 107 THR A C 1
ATOM 843 O O . THR A 1 107 ? 10.502 -17.042 -6.791 1.00 78.31 107 THR A O 1
ATOM 846 N N . GLN A 1 108 ? 9.040 -18.613 -7.439 1.00 81.12 108 GLN A N 1
ATOM 847 C CA . GLN A 1 108 ? 10.044 -19.490 -8.073 1.00 81.12 108 GLN A CA 1
ATOM 848 C C . GLN A 1 108 ? 11.239 -19.833 -7.151 1.00 81.12 108 GLN A C 1
ATOM 850 O O . GLN A 1 108 ? 12.389 -19.852 -7.579 1.00 81.12 108 GLN A O 1
ATOM 855 N N . GLY A 1 109 ? 10.975 -20.057 -5.860 1.00 81.25 109 GLY A N 1
ATOM 856 C CA . GLY A 1 109 ? 12.009 -20.389 -4.871 1.00 81.25 109 GLY A CA 1
ATOM 857 C C . GLY A 1 109 ? 12.812 -19.197 -4.334 1.00 81.25 109 GLY A C 1
ATOM 858 O O . GLY A 1 109 ? 13.585 -19.377 -3.399 1.00 81.25 109 GLY A O 1
ATOM 859 N N . LYS A 1 110 ? 12.604 -17.979 -4.851 1.00 81.75 110 LYS A N 1
ATOM 860 C CA . LYS A 1 110 ? 13.205 -16.744 -4.320 1.00 81.75 110 LYS A CA 1
ATOM 861 C C . LYS A 1 110 ? 12.227 -16.013 -3.410 1.00 81.75 110 LYS A C 1
ATOM 863 O O . LYS A 1 110 ? 11.024 -16.012 -3.667 1.00 81.75 110 LYS A O 1
ATOM 868 N N . GLN A 1 111 ? 12.722 -15.389 -2.344 1.00 86.69 111 GLN A N 1
ATOM 869 C CA . GLN A 1 111 ? 11.880 -14.583 -1.458 1.00 86.69 111 GLN A CA 1
ATOM 870 C C . GLN A 1 111 ? 11.315 -13.367 -2.197 1.00 86.69 111 GLN A C 1
ATOM 872 O O . GLN A 1 111 ? 11.984 -12.766 -3.036 1.00 86.69 111 GLN A O 1
ATOM 877 N N . LYS A 1 112 ? 10.075 -12.995 -1.872 1.00 91.44 112 LYS A N 1
ATOM 878 C CA . LYS A 1 112 ? 9.436 -11.817 -2.466 1.00 91.44 112 LYS A CA 1
ATOM 879 C C . LYS A 1 112 ? 9.885 -10.553 -1.741 1.00 91.44 112 LYS A C 1
ATOM 881 O O . LYS A 1 112 ? 9.614 -10.401 -0.549 1.00 91.44 112 LYS A O 1
ATOM 886 N N . PHE A 1 113 ? 10.503 -9.638 -2.479 1.00 92.25 113 PHE A N 1
ATOM 887 C CA . PHE A 1 113 ? 10.724 -8.271 -2.020 1.00 92.25 113 PHE A CA 1
ATOM 888 C C . PHE A 1 113 ? 9.434 -7.456 -2.115 1.00 92.25 113 PHE A C 1
ATOM 890 O O . PHE A 1 113 ? 8.714 -7.541 -3.113 1.00 92.25 113 PHE A O 1
ATOM 897 N N . VAL A 1 114 ? 9.164 -6.654 -1.089 1.00 92.94 114 VAL A N 1
ATOM 898 C CA . VAL A 1 114 ? 8.032 -5.727 -1.026 1.00 92.94 114 VAL A CA 1
ATOM 899 C C . VAL A 1 114 ? 8.566 -4.334 -0.675 1.00 92.94 114 VAL A C 1
ATOM 901 O O . VAL A 1 114 ? 9.183 -4.189 0.389 1.00 92.94 114 VAL A O 1
ATOM 904 N N . PRO A 1 115 ? 8.354 -3.320 -1.538 1.00 93.50 115 PRO A N 1
ATOM 905 C CA . PRO A 1 115 ? 8.742 -1.942 -1.253 1.00 93.50 115 PRO A CA 1
ATOM 906 C C . PRO A 1 115 ? 8.159 -1.455 0.070 1.00 93.50 115 PRO A C 1
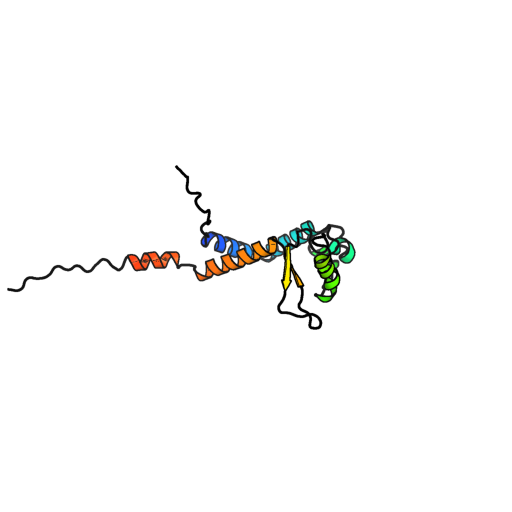ATOM 908 O O . PRO A 1 115 ? 6.971 -1.640 0.325 1.00 93.50 115 PRO A O 1
ATOM 911 N N . PHE A 1 116 ? 8.997 -0.842 0.902 1.00 92.75 116 PHE A N 1
ATOM 912 C CA . PHE A 1 116 ? 8.622 -0.344 2.217 1.00 92.75 116 PHE A CA 1
ATOM 913 C C . PHE A 1 116 ? 8.771 1.179 2.272 1.00 92.75 116 PHE A C 1
ATOM 915 O O . PHE A 1 116 ? 9.840 1.713 1.968 1.00 92.75 116 PHE A O 1
ATOM 922 N N . THR A 1 117 ? 7.700 1.874 2.660 1.00 92.81 117 THR A N 1
ATOM 923 C CA . THR A 1 117 ? 7.653 3.339 2.807 1.00 92.81 117 THR A CA 1
ATOM 924 C C . THR A 1 117 ? 7.403 3.732 4.262 1.00 92.81 117 THR A C 1
ATOM 926 O O . THR A 1 117 ? 6.886 2.941 5.049 1.00 92.81 117 THR A O 1
ATOM 929 N N . ASP A 1 118 ? 7.677 4.986 4.610 1.00 92.12 118 ASP A N 1
ATOM 930 C CA . ASP A 1 118 ? 7.419 5.528 5.953 1.00 92.12 118 ASP A CA 1
ATOM 931 C C . ASP A 1 118 ? 5.932 5.428 6.369 1.00 92.12 118 ASP A C 1
ATOM 933 O O . ASP A 1 118 ? 5.593 4.983 7.464 1.00 92.12 118 ASP A O 1
ATOM 937 N N . ASP A 1 119 ? 5.011 5.670 5.431 1.00 91.62 119 ASP A N 1
ATOM 938 C CA . ASP A 1 119 ? 3.574 5.419 5.616 1.00 91.62 119 ASP A CA 1
ATOM 939 C C . ASP A 1 119 ? 3.248 3.999 6.114 1.00 91.62 119 ASP A C 1
ATOM 941 O O . ASP A 1 119 ? 2.323 3.810 6.907 1.00 91.62 119 ASP A O 1
ATOM 945 N N . MET A 1 120 ? 3.976 2.984 5.635 1.00 91.50 120 MET A N 1
ATOM 946 C CA . MET A 1 120 ? 3.757 1.599 6.054 1.00 91.50 120 MET A CA 1
ATOM 947 C C . MET A 1 120 ? 4.196 1.396 7.502 1.00 91.50 120 MET A C 1
ATOM 949 O O . MET A 1 120 ? 3.504 0.708 8.252 1.00 91.50 120 MET A O 1
ATOM 953 N N . PHE A 1 121 ? 5.293 2.037 7.914 1.00 90.75 121 PHE A N 1
ATOM 954 C CA . PHE A 1 121 ? 5.737 2.045 9.304 1.00 90.75 121 PHE A CA 1
ATOM 955 C C . PHE A 1 121 ? 4.687 2.680 10.222 1.00 90.75 121 PHE A C 1
ATOM 957 O O . PHE A 1 121 ? 4.294 2.069 11.217 1.00 90.75 121 PHE A O 1
ATOM 964 N N . HIS A 1 122 ? 4.153 3.848 9.857 1.00 92.44 122 HIS A N 1
ATOM 965 C CA . HIS A 1 122 ? 3.103 4.512 10.633 1.00 92.44 122 HIS A CA 1
ATOM 966 C C . HIS A 1 122 ? 1.833 3.663 10.768 1.00 92.44 122 HIS A C 1
ATOM 968 O O . HIS A 1 122 ? 1.267 3.569 11.858 1.00 92.44 122 HIS A O 1
ATOM 974 N N . ARG A 1 123 ? 1.414 2.983 9.693 1.00 92.62 123 ARG A N 1
ATOM 975 C CA . ARG A 1 123 ? 0.264 2.062 9.721 1.00 92.62 123 ARG A CA 1
ATOM 976 C C . ARG A 1 123 ? 0.522 0.846 10.612 1.00 92.62 123 ARG A C 1
ATOM 978 O O . ARG A 1 123 ? -0.335 0.492 11.418 1.00 92.62 123 ARG A O 1
ATOM 985 N N . ALA A 1 124 ? 1.700 0.228 10.515 1.00 93.12 124 ALA A N 1
ATOM 986 C CA . ALA A 1 124 ? 2.079 -0.896 11.374 1.00 93.12 124 ALA A CA 1
ATOM 987 C C . ALA A 1 124 ? 2.140 -0.490 12.857 1.00 93.12 124 ALA A C 1
ATOM 989 O O . ALA A 1 124 ? 1.706 -1.240 13.738 1.00 93.12 124 ALA A O 1
ATOM 990 N N . LEU A 1 125 ? 2.624 0.725 13.132 1.00 94.62 125 LEU A N 1
ATOM 991 C CA . LEU A 1 125 ? 2.632 1.300 14.470 1.00 94.62 125 LEU A CA 1
ATOM 992 C C . LEU A 1 125 ? 1.209 1.528 14.990 1.00 94.62 125 LEU A C 1
ATOM 994 O O . LEU A 1 125 ? 0.930 1.160 16.128 1.00 94.62 125 LEU A O 1
ATOM 998 N N . PHE A 1 126 ? 0.302 2.077 14.176 1.00 94.50 126 PHE A N 1
ATOM 999 C CA . PHE A 1 126 ? -1.106 2.235 14.550 1.00 94.50 126 PHE A CA 1
ATOM 1000 C C . PHE A 1 126 ? -1.762 0.889 14.885 1.00 94.50 126 PHE A C 1
ATOM 1002 O O . PHE A 1 126 ? -2.355 0.753 15.951 1.00 94.50 126 PHE A O 1
ATOM 1009 N N . ILE A 1 127 ? -1.576 -0.139 14.049 1.00 95.06 127 ILE A N 1
ATOM 1010 C CA . ILE A 1 127 ? -2.097 -1.494 14.311 1.00 95.06 127 ILE A CA 1
ATOM 1011 C C . ILE A 1 127 ? -1.568 -2.032 15.646 1.00 95.06 127 ILE A C 1
ATOM 1013 O O . ILE A 1 127 ? -2.326 -2.568 16.457 1.00 95.06 127 ILE A O 1
ATOM 1017 N N . SER A 1 128 ? -0.270 -1.860 15.904 1.00 95.62 128 SER A N 1
ATOM 1018 C CA . SER A 1 128 ? 0.363 -2.303 17.151 1.00 95.62 128 SER A CA 1
ATOM 1019 C C . SER A 1 128 ? -0.189 -1.558 18.370 1.00 95.62 128 SER A C 1
ATOM 1021 O O . SER A 1 128 ? -0.471 -2.182 19.394 1.00 95.62 128 SER A O 1
ATOM 1023 N N . LYS A 1 129 ? -0.391 -0.240 18.246 1.00 95.00 129 LYS A N 1
ATOM 1024 C CA . LYS A 1 129 ? -0.993 0.622 19.270 1.00 95.00 129 LYS A CA 1
ATOM 1025 C C . LYS A 1 129 ? -2.440 0.234 19.563 1.00 95.00 129 LYS A C 1
ATOM 1027 O O . LYS A 1 129 ? -2.767 0.041 20.728 1.00 95.00 129 LYS A O 1
ATOM 1032 N N . ALA A 1 130 ? -3.269 0.050 18.536 1.00 95.31 130 ALA A N 1
ATOM 1033 C CA . ALA A 1 130 ? -4.651 -0.400 18.688 1.00 95.31 130 ALA A CA 1
ATOM 1034 C C . ALA A 1 130 ? -4.703 -1.763 19.383 1.00 95.31 130 ALA A C 1
ATOM 1036 O O . ALA A 1 130 ? -5.370 -1.927 20.400 1.00 95.31 130 ALA A O 1
ATOM 1037 N N . SER A 1 131 ? -3.902 -2.720 18.913 1.00 95.56 131 SER A N 1
ATOM 1038 C CA . SER A 1 131 ? -3.799 -4.045 19.522 1.00 95.56 131 SER A CA 1
ATOM 1039 C C . SER A 1 131 ? -3.381 -3.986 20.998 1.00 95.56 131 SER A C 1
ATOM 1041 O O . SER A 1 131 ? -3.936 -4.697 21.836 1.00 95.56 131 SER A O 1
ATOM 1043 N N . PHE A 1 132 ? -2.419 -3.124 21.338 1.00 94.25 132 PHE A N 1
ATOM 1044 C CA . PHE A 1 132 ? -2.015 -2.886 22.720 1.00 94.25 132 PHE A CA 1
ATOM 1045 C C . PHE A 1 132 ? -3.141 -2.253 23.549 1.00 94.25 132 PHE A C 1
ATOM 1047 O O . PHE A 1 132 ? -3.408 -2.743 24.643 1.00 94.25 132 PHE A O 1
ATOM 1054 N N . ALA A 1 133 ? -3.820 -1.225 23.037 1.00 93.56 133 ALA A N 1
ATOM 1055 C CA . ALA A 1 133 ? -4.911 -0.551 23.735 1.00 93.56 133 ALA A CA 1
ATOM 1056 C C . ALA A 1 133 ? -6.062 -1.518 24.060 1.00 93.56 133 ALA A C 1
ATOM 1058 O O . ALA A 1 133 ? -6.489 -1.587 25.207 1.00 93.56 133 ALA A O 1
ATOM 1059 N N . TYR A 1 134 ? -6.484 -2.357 23.106 1.00 94.00 134 TYR A N 1
ATOM 1060 C CA . TYR A 1 134 ? -7.516 -3.372 23.353 1.00 94.00 134 TYR A CA 1
ATOM 1061 C C . TYR A 1 134 ? -7.094 -4.429 24.375 1.00 94.00 134 TYR A C 1
ATOM 1063 O O . TYR A 1 134 ? -7.890 -4.788 25.239 1.00 94.00 134 TYR A O 1
ATOM 1071 N N . ARG A 1 135 ? -5.848 -4.923 24.311 1.00 92.69 135 ARG A N 1
ATOM 1072 C CA . ARG A 1 135 ? -5.353 -5.935 25.264 1.00 92.69 135 ARG A CA 1
ATOM 1073 C C . ARG A 1 135 ? -5.250 -5.424 26.698 1.00 92.69 135 ARG A C 1
ATOM 1075 O O . ARG A 1 135 ? -5.354 -6.226 27.616 1.00 92.69 135 ARG A O 1
ATOM 1082 N N . ASN A 1 136 ? -5.006 -4.128 26.879 1.00 89.25 136 ASN A N 1
ATOM 1083 C CA . ASN A 1 136 ? -4.823 -3.512 28.195 1.00 89.25 136 ASN A CA 1
ATOM 1084 C C . ASN A 1 136 ? -6.047 -2.693 28.636 1.00 89.25 136 ASN A C 1
ATOM 1086 O O . ASN A 1 136 ? -5.981 -1.989 29.645 1.00 89.25 136 ASN A O 1
ATOM 1090 N N . ARG A 1 137 ? -7.165 -2.772 27.904 1.00 86.06 137 ARG A N 1
ATOM 1091 C CA . ARG A 1 137 ? -8.394 -2.047 28.234 1.00 86.06 137 ARG A CA 1
ATOM 1092 C C . ARG A 1 137 ? -8.867 -2.451 29.635 1.00 86.06 137 ARG A C 1
ATOM 1094 O O . ARG A 1 137 ? -9.058 -3.633 29.902 1.00 86.06 137 ARG A O 1
ATOM 1101 N N . GLY A 1 138 ? -9.034 -1.475 30.528 1.00 73.31 138 GLY A N 1
ATOM 1102 C CA . GLY A 1 138 ? -9.449 -1.695 31.922 1.00 73.31 138 GLY A CA 1
ATOM 1103 C C . GLY A 1 138 ? -8.312 -1.977 32.917 1.00 73.31 138 GLY A C 1
ATOM 1104 O O . GLY A 1 138 ? -8.552 -1.963 34.122 1.00 73.31 138 GLY A O 1
ATOM 1105 N N . MET A 1 139 ? -7.058 -2.153 32.474 1.00 66.19 139 MET A N 1
ATOM 1106 C CA . MET A 1 139 ? -5.922 -2.302 33.404 1.00 66.19 139 MET A CA 1
ATOM 1107 C C . MET A 1 139 ? -5.606 -1.017 34.184 1.00 66.19 139 MET A C 1
ATOM 1109 O O . MET A 1 139 ? -4.993 -1.083 35.248 1.00 66.19 139 MET A O 1
ATOM 1113 N N . THR A 1 140 ? -6.037 0.147 33.694 1.00 56.59 140 THR A N 1
ATOM 1114 C CA . THR A 1 140 ? -5.928 1.427 34.409 1.00 56.59 140 THR A CA 1
ATOM 1115 C C . THR A 1 140 ? -6.835 1.491 35.644 1.00 56.59 140 THR A C 1
ATOM 1117 O O . THR A 1 140 ? -6.472 2.142 36.621 1.00 56.59 140 THR A O 1
ATOM 1120 N N . GLU A 1 141 ? -7.956 0.761 35.662 1.00 50.56 141 GLU A N 1
ATOM 1121 C CA . GLU A 1 141 ? -8.891 0.729 36.798 1.00 50.56 141 GLU A CA 1
ATOM 1122 C C . GLU A 1 141 ? -8.468 -0.272 37.888 1.00 50.56 141 GLU A C 1
ATOM 1124 O O . GLU A 1 141 ? -8.647 -0.016 39.080 1.00 50.56 141 GLU A O 1
ATOM 1129 N N . THR A 1 142 ? -7.838 -1.394 37.519 1.00 45.59 142 THR A N 1
ATOM 1130 C CA . THR A 1 142 ? -7.496 -2.463 38.481 1.00 45.59 142 THR A CA 1
ATOM 1131 C C . THR A 1 142 ? -6.368 -2.073 39.446 1.00 45.59 142 THR A C 1
ATOM 1133 O O . THR A 1 142 ? -6.322 -2.552 40.579 1.00 45.59 142 THR A O 1
ATOM 1136 N N . VAL A 1 143 ? -5.467 -1.164 39.058 1.00 47.75 143 VAL A N 1
ATOM 1137 C CA . VAL A 1 143 ? -4.389 -0.696 39.955 1.00 47.75 143 VAL A CA 1
ATOM 1138 C C . VAL A 1 143 ? -4.940 0.191 41.086 1.00 47.75 143 VAL A C 1
ATOM 1140 O O . VAL A 1 143 ? -4.406 0.182 42.199 1.00 47.75 143 VAL A O 1
ATOM 1143 N N . TYR A 1 144 ? -6.057 0.889 40.856 1.00 37.78 144 TYR A N 1
ATOM 1144 C CA . TYR A 1 144 ? -6.729 1.677 41.892 1.00 37.78 144 TYR A CA 1
ATOM 1145 C C . TYR A 1 144 ? -7.568 0.820 42.853 1.00 37.78 144 TYR A C 1
ATOM 1147 O O . TYR A 1 144 ? -7.621 1.124 44.043 1.00 37.78 144 TYR A O 1
ATOM 1155 N N . SER A 1 145 ? -8.169 -0.287 42.404 1.00 43.22 145 SER A N 1
ATOM 1156 C CA . SER A 1 145 ? -8.979 -1.136 43.294 1.00 43.22 145 SER A CA 1
ATOM 1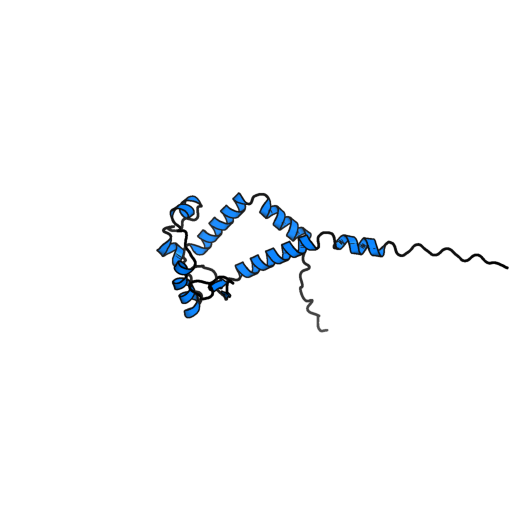157 C C . SER A 1 145 ? -8.147 -1.997 44.252 1.00 43.22 145 SER A C 1
ATOM 1159 O O . SER A 1 145 ? -8.603 -2.288 45.354 1.00 43.22 145 SER A O 1
ATOM 1161 N N . VAL A 1 146 ? -6.921 -2.385 43.878 1.00 46.84 146 VAL A N 1
ATOM 1162 C CA . VAL A 1 146 ? -6.055 -3.230 44.730 1.00 46.84 146 VAL A CA 1
ATOM 1163 C C . VAL A 1 146 ? -5.373 -2.430 45.852 1.00 46.84 146 VAL A C 1
ATOM 1165 O O . VAL A 1 146 ? -5.006 -2.994 46.880 1.00 46.84 146 VAL A O 1
ATOM 1168 N N . THR A 1 147 ? -5.244 -1.106 45.719 1.00 45.56 147 THR A N 1
ATOM 1169 C CA . THR A 1 147 ? -4.632 -0.259 46.760 1.00 45.56 147 THR A CA 1
ATOM 1170 C C . THR A 1 147 ? -5.621 0.223 47.829 1.00 45.56 147 THR A C 1
ATOM 1172 O O . THR A 1 147 ? -5.189 0.605 48.918 1.00 45.56 147 THR A O 1
ATOM 1175 N N . CYS A 1 148 ? -6.934 0.137 47.584 1.00 44.06 148 CYS A N 1
ATOM 1176 C CA . CYS A 1 148 ? -7.963 0.569 48.538 1.00 44.06 148 CYS A CA 1
ATOM 1177 C C . CYS A 1 148 ? -8.432 -0.515 49.529 1.00 44.06 148 CYS A C 1
ATOM 1179 O O . CYS A 1 148 ? -9.066 -0.173 50.521 1.00 44.06 148 CYS A O 1
ATOM 1181 N N . THR A 1 149 ? -8.102 -1.798 49.342 1.00 48.16 149 THR A N 1
ATOM 1182 C CA . THR A 1 149 ? -8.561 -2.883 50.241 1.00 48.16 149 THR A CA 1
ATOM 1183 C C . THR A 1 149 ? -7.562 -3.273 51.340 1.00 48.16 149 THR A C 1
ATOM 1185 O O . THR A 1 149 ? -7.799 -4.238 52.059 1.00 48.16 149 THR A O 1
ATOM 1188 N N . ALA A 1 150 ? -6.447 -2.549 51.502 1.00 48.91 150 ALA A N 1
ATOM 1189 C CA . ALA A 1 150 ? -5.365 -2.915 52.431 1.00 48.91 150 ALA A CA 1
ATOM 1190 C C . ALA A 1 150 ? -5.245 -2.025 53.690 1.00 48.91 150 ALA A C 1
ATOM 1192 O O . ALA A 1 150 ? -4.200 -2.026 54.340 1.00 48.91 150 ALA A O 1
ATOM 1193 N N . ARG A 1 151 ? -6.276 -1.248 54.057 1.00 49.34 151 ARG A N 1
ATOM 1194 C CA . ARG A 1 151 ? -6.272 -0.438 55.293 1.00 49.34 151 ARG A CA 1
ATOM 1195 C C . ARG A 1 151 ? -7.609 -0.490 56.031 1.00 49.34 151 ARG A C 1
ATOM 1197 O O . ARG A 1 151 ? -8.272 0.532 56.124 1.00 49.34 151 ARG A O 1
ATOM 1204 N N . ASP A 1 152 ? -7.996 -1.648 56.564 1.00 50.25 152 ASP A N 1
ATOM 1205 C CA . ASP A 1 152 ? -8.976 -1.650 57.663 1.00 50.25 152 ASP A CA 1
ATOM 1206 C C . ASP A 1 152 ? -8.910 -2.911 58.542 1.00 50.25 152 ASP A C 1
ATOM 1208 O O . ASP A 1 152 ? -9.844 -3.700 58.628 1.00 50.25 152 ASP A O 1
ATOM 1212 N N . THR A 1 153 ? -7.770 -3.133 59.200 1.00 48.22 153 THR A N 1
ATOM 1213 C CA . THR A 1 153 ? -7.691 -4.062 60.342 1.00 48.22 153 THR A CA 1
ATOM 1214 C C . THR A 1 153 ? -6.683 -3.553 61.366 1.00 48.22 153 THR A C 1
ATOM 1216 O O . THR A 1 153 ? -5.549 -4.021 61.430 1.00 48.22 153 THR A O 1
ATOM 1219 N N . THR A 1 154 ? -7.104 -2.603 62.198 1.00 42.00 154 THR A N 1
ATOM 1220 C CA . THR A 1 154 ? -6.493 -2.373 63.516 1.00 42.00 154 THR A CA 1
ATOM 1221 C C . THR A 1 154 ? -7.596 -2.303 64.566 1.00 42.00 154 THR A C 1
ATOM 1223 O O . THR A 1 154 ? -8.066 -1.224 64.921 1.00 42.00 154 THR A O 1
ATOM 1226 N N . ALA A 1 155 ? -8.028 -3.469 65.051 1.00 42.84 155 ALA A N 1
ATOM 1227 C CA . ALA A 1 155 ? -8.757 -3.578 66.312 1.00 42.84 155 ALA A CA 1
ATOM 1228 C C . ALA A 1 155 ? -7.754 -3.482 67.487 1.00 42.84 155 ALA A C 1
ATOM 1230 O O . ALA A 1 155 ? -6.653 -4.029 67.373 1.00 42.84 155 ALA A O 1
ATOM 1231 N N . PRO A 1 156 ? -8.081 -2.793 68.597 1.00 44.84 156 PRO A N 1
ATOM 1232 C CA . PRO A 1 156 ? -7.164 -2.624 69.723 1.00 44.84 156 PRO A CA 1
ATOM 1233 C C . PRO A 1 156 ? -7.096 -3.889 70.603 1.00 44.84 156 PRO A C 1
ATOM 1235 O O . PRO A 1 156 ? -8.079 -4.629 70.692 1.00 44.84 156 PRO A O 1
ATOM 1238 N N . PRO A 1 157 ? -5.961 -4.153 71.280 1.00 46.06 157 PRO A N 1
ATOM 1239 C CA . PRO A 1 157 ? -5.812 -5.336 72.118 1.00 46.06 157 PRO A CA 1
ATOM 1240 C C . PRO A 1 157 ? -6.545 -5.166 73.457 1.00 46.06 157 PRO A C 1
ATOM 1242 O O . PRO A 1 157 ? -6.313 -4.210 74.198 1.00 46.06 157 PRO A O 1
ATOM 1245 N N . HIS A 1 158 ? -7.409 -6.129 73.777 1.00 39.78 158 HIS A N 1
ATOM 1246 C CA . HIS A 1 158 ? -7.979 -6.300 75.110 1.00 39.78 158 HIS A CA 1
ATOM 1247 C C . HIS A 1 158 ? -6.884 -6.705 76.110 1.00 39.78 158 HIS A C 1
ATOM 1249 O O . HIS A 1 158 ? -6.145 -7.662 75.882 1.00 39.78 158 HIS A O 1
ATOM 1255 N N . GLN A 1 159 ? -6.808 -5.974 77.225 1.00 45.97 159 GLN A N 1
ATOM 1256 C CA . GLN A 1 159 ? -6.071 -6.361 78.429 1.00 45.97 159 GLN A CA 1
ATOM 1257 C C . GLN A 1 159 ? -6.722 -7.598 79.059 1.00 45.97 159 GLN A C 1
ATOM 1259 O O . GLN A 1 159 ? -7.942 -7.631 79.231 1.00 45.97 159 GLN A O 1
ATOM 1264 N N . VAL A 1 160 ? -5.910 -8.578 79.457 1.00 38.44 160 VAL A N 1
ATOM 1265 C CA . VAL A 1 160 ? -6.314 -9.636 80.391 1.00 38.44 160 VAL A CA 1
ATOM 1266 C C . VAL A 1 160 ? -5.280 -9.685 81.516 1.00 38.44 160 VAL A C 1
ATOM 1268 O O . VAL A 1 160 ? -4.088 -9.517 81.258 1.00 38.44 160 VAL A O 1
ATOM 1271 N N . ALA A 1 161 ? -5.816 -9.801 82.731 1.00 36.44 161 ALA A N 1
ATOM 1272 C CA . ALA A 1 161 ? -5.187 -9.694 84.046 1.00 36.44 161 ALA A CA 1
ATOM 1273 C C . ALA A 1 161 ? -4.035 -10.674 84.313 1.00 36.44 161 ALA A C 1
ATOM 1275 O O . ALA A 1 161 ? -4.039 -11.775 83.718 1.00 36.44 161 ALA A O 1
#

Solvent-accessible surface area (backbone atoms only — not comparable to full-atom values): 9885 Å² total; per-residue (Å²): 137,81,81,78,7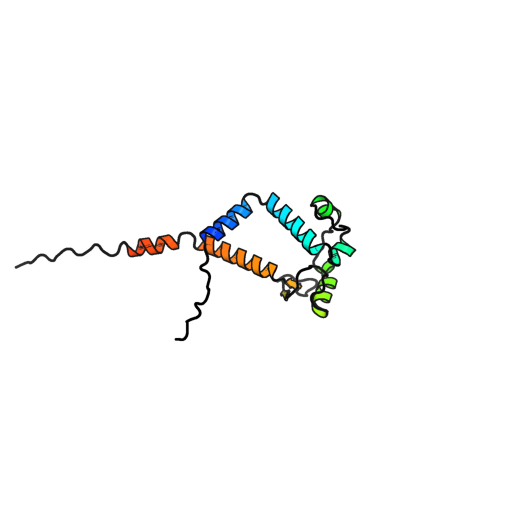8,77,78,85,73,75,79,82,58,44,66,61,42,46,52,50,52,52,59,55,62,75,46,50,66,62,50,50,54,53,48,50,30,48,52,35,62,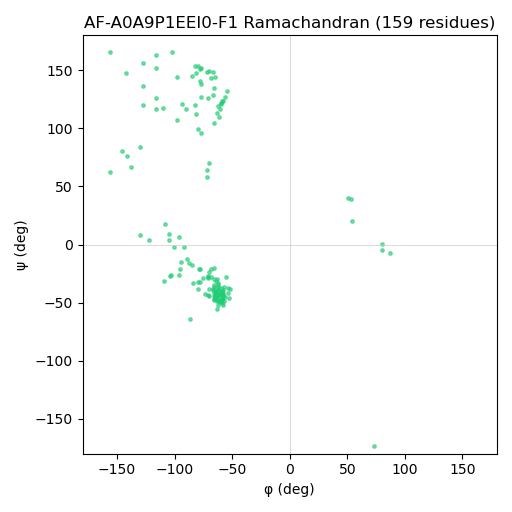67,25,37,84,7,48,45,42,57,74,68,17,75,41,86,70,60,44,52,70,68,58,44,69,74,34,48,78,91,78,57,72,77,78,45,42,71,59,52,50,49,38,70,78,71,39,65,59,46,40,89,39,61,64,62,51,80,48,71,43,77,46,97,54,63,58,96,86,38,70,35,73,40,84,32,36,68,70,54,53,55,50,53,49,49,54,51,50,39,54,49,28,65,75,49,62,66,56,80,56,54,65,58,60,66,68,69,74,78,80,85,86,83,80,82,86,80,88,79,134

InterPro domains:
  IPR004993 GH3 family [PTHR31901] (12-139)

Mean predicted aligned error: 11.08 Å

pLDDT: mean 82.75, std 20.17, range [36.0, 98.25]

Foldseek 3Di:
DDDPPPDPPPDQPLVVLQVVVVVCPVCVPVNVQVVQLVQCQQLVPAQCNVPQQPCNSPRGPVSCVVRPDDDDLVVCVVVLVCCVPPNADSHPGNAGQPDWDWDPDDDPPHTRTDGDGPVNVVVVVSVVSNVVSVVCPCVVVVVVVVVPPPPDDDDDDDDDD

Sequence (161 aa):
MLGKKENGFSTLNQEEIIEEFESLTKDAGRVQEEILKRILQENKETEYLRQKCGLNGRTDLESFKVCVPLVVHKDLEPYIQRIADHGSSHILTAKPVIALSLSSGTTQGKQKFVPFTDDMFHRALFISKASFAYRNRGMTETVYSVTCTARDTTAPPHQVA